Protein AF-A0A925SMD9-F1 (afdb_monomer_lite)

Radius of gyration: 15.48 Å; chains: 1; bounding box: 30×28×47 Å

Sequence (131 aa):
VATLAALRAAGWTPIILSGGFRNAIRPLADHLGIARVEAVDLYFDAAGDYAGFDETYPTTRSGGKPEVIRTLKAELKPARVVMVGDGVSDLETQPEVDLFIGFGRYVAREKVKAGATRFVSSLDAIPALLA

Secondary structure (DSSP, 8-state):
-HHHHHHHHTT---EEEEEEEHHHHHHHHHHHT--EEEEEPEEE-TTS-EEEE-TTSGGGSTTHHHHHHHHHHHHH--S--EEEESSHHHHTTGGGSSEEEEE-SS---HHHHHH-SEEES-GGGHHHHH-

Structure (mmCIF, N/CA/C/O backbone):
data_AF-A0A925SMD9-F1
#
_entry.id   AF-A0A925SMD9-F1
#
loop_
_atom_site.group_PDB
_atom_site.id
_atom_site.type_symbol
_atom_site.label_atom_id
_atom_site.label_alt_id
_atom_site.label_comp_id
_atom_site.label_asym_id
_atom_site.label_entity_id
_atom_site.label_seq_id
_atom_site.pdbx_PDB_ins_code
_atom_site.Cartn_x
_atom_site.Cartn_y
_atom_site.Cartn_z
_atom_site.occupancy
_atom_site.B_iso_or_equiv
_atom_site.auth_seq_id
_atom_site.auth_comp_id
_atom_site.auth_asym_id
_atom_site.auth_atom_id
_atom_site.pdbx_PDB_model_num
ATOM 1 N N . VAL A 1 1 ? -7.569 -16.554 0.804 1.00 86.00 1 VAL A N 1
ATOM 2 C CA . VAL A 1 1 ? -6.895 -16.613 2.131 1.00 86.00 1 VAL A CA 1
ATOM 3 C C . VAL A 1 1 ? -7.894 -16.241 3.220 1.00 86.00 1 VAL A C 1
ATOM 5 O O . VAL A 1 1 ? -8.664 -15.314 2.991 1.00 86.00 1 VAL A O 1
ATOM 8 N N . ALA A 1 2 ? -7.897 -16.943 4.362 1.00 93.69 2 ALA A N 1
ATOM 9 C CA . ALA A 1 2 ? -8.902 -16.792 5.427 1.00 93.69 2 ALA A CA 1
ATOM 10 C C . ALA A 1 2 ? -9.042 -15.347 5.937 1.00 93.69 2 ALA A C 1
ATOM 12 O O . ALA A 1 2 ? -10.149 -14.822 5.980 1.00 93.69 2 ALA A O 1
ATOM 13 N N . THR A 1 3 ? -7.923 -14.666 6.200 1.00 96.19 3 THR A N 1
ATOM 14 C CA . THR A 1 3 ? -7.920 -13.263 6.645 1.00 96.19 3 THR A CA 1
ATOM 15 C C . THR A 1 3 ? -8.615 -12.324 5.658 1.00 96.19 3 THR A C 1
ATOM 17 O O . THR A 1 3 ? -9.471 -11.543 6.056 1.00 96.19 3 THR A O 1
ATOM 20 N N . LEU A 1 4 ? -8.330 -12.430 4.356 1.00 97.38 4 LEU A N 1
ATOM 21 C CA . LEU A 1 4 ? -9.010 -11.607 3.346 1.00 97.38 4 LEU A CA 1
ATOM 22 C C . LEU A 1 4 ? -10.506 -11.928 3.246 1.00 97.38 4 LEU A C 1
ATOM 24 O O . LEU A 1 4 ? -11.302 -11.021 3.025 1.00 97.38 4 LEU A O 1
ATOM 28 N N . ALA A 1 5 ? -10.892 -13.196 3.413 1.00 96.69 5 ALA A N 1
ATOM 29 C CA . ALA A 1 5 ? -12.298 -13.587 3.424 1.00 96.69 5 ALA A CA 1
ATOM 30 C C . ALA A 1 5 ? -13.038 -12.977 4.626 1.00 96.69 5 ALA A C 1
ATOM 32 O O . ALA A 1 5 ? -14.103 -12.394 4.443 1.00 96.69 5 ALA A O 1
ATOM 33 N N . ALA A 1 6 ? -12.442 -13.032 5.822 1.00 97.06 6 ALA A N 1
ATOM 34 C CA . ALA A 1 6 ? -12.996 -12.419 7.029 1.00 97.06 6 ALA A CA 1
ATOM 35 C C . ALA A 1 6 ? -13.132 -10.894 6.890 1.00 97.06 6 ALA A C 1
ATOM 37 O O . ALA A 1 6 ? -14.183 -10.338 7.194 1.00 97.06 6 ALA A O 1
ATOM 38 N N . LEU A 1 7 ? -12.101 -10.222 6.365 1.00 97.44 7 LEU A N 1
ATOM 39 C CA . LEU A 1 7 ? -12.131 -8.776 6.134 1.00 97.44 7 LEU A CA 1
ATOM 40 C C . LEU A 1 7 ? -13.232 -8.378 5.142 1.00 97.44 7 LEU A C 1
ATOM 42 O O . LEU A 1 7 ? -13.996 -7.458 5.419 1.00 97.44 7 LEU A O 1
ATOM 46 N N . ARG A 1 8 ? -13.376 -9.104 4.027 1.00 97.50 8 ARG A N 1
ATOM 47 C CA . ARG A 1 8 ? -14.459 -8.858 3.059 1.00 97.50 8 ARG A CA 1
ATOM 48 C C . ARG A 1 8 ? -15.840 -9.093 3.661 1.00 97.50 8 ARG A C 1
ATOM 50 O O . ARG A 1 8 ? -16.733 -8.286 3.437 1.00 97.50 8 ARG A O 1
ATOM 57 N N . ALA A 1 9 ? -16.014 -10.165 4.437 1.00 97.38 9 ALA A N 1
ATOM 58 C CA . ALA A 1 9 ? -17.275 -10.450 5.124 1.00 97.38 9 ALA A CA 1
ATOM 59 C C . ALA A 1 9 ? -17.652 -9.345 6.128 1.00 97.38 9 ALA A C 1
ATOM 61 O O . ALA A 1 9 ? -18.830 -9.064 6.315 1.00 97.38 9 ALA A O 1
ATOM 62 N N . ALA A 1 10 ? -16.653 -8.683 6.718 1.00 97.06 10 ALA A N 1
ATOM 63 C CA . ALA A 1 10 ? -16.823 -7.516 7.580 1.00 97.06 10 ALA A CA 1
ATOM 64 C C . ALA A 1 10 ? -16.944 -6.178 6.814 1.00 97.06 10 ALA A C 1
ATOM 66 O O . ALA A 1 10 ? -16.956 -5.120 7.437 1.00 97.06 10 ALA A O 1
ATOM 67 N N . GLY A 1 11 ? -17.033 -6.198 5.478 1.00 97.25 11 GLY A N 1
ATOM 68 C CA . GLY A 1 11 ? -17.251 -5.007 4.650 1.00 97.25 11 GLY A CA 1
ATOM 69 C C . GLY A 1 11 ? -15.989 -4.230 4.268 1.00 97.25 11 GLY A C 1
ATOM 70 O O . GLY A 1 11 ? -16.094 -3.144 3.701 1.00 97.25 11 GLY A O 1
ATOM 71 N N . TRP A 1 12 ? -14.794 -4.759 4.541 1.00 97.88 12 TRP A N 1
ATOM 72 C CA . TRP A 1 12 ? -13.546 -4.122 4.122 1.00 97.88 12 TRP A CA 1
ATOM 73 C C . TRP A 1 12 ? -13.253 -4.368 2.641 1.00 97.88 12 TRP A C 1
ATOM 75 O O . TRP A 1 12 ? -13.413 -5.482 2.136 1.00 97.88 12 TRP A O 1
ATOM 85 N N . THR A 1 13 ? -12.710 -3.346 1.978 1.00 97.88 13 THR A N 1
ATOM 86 C CA . THR A 1 13 ? -12.218 -3.412 0.594 1.00 97.88 13 THR A CA 1
ATOM 87 C C . THR A 1 13 ? -10.690 -3.498 0.591 1.00 97.88 13 THR A C 1
ATOM 89 O O . THR A 1 13 ? -10.031 -2.491 0.850 1.00 97.88 13 THR A O 1
ATOM 92 N N . PRO A 1 14 ? -10.084 -4.668 0.306 1.00 97.94 14 PRO A N 1
ATOM 93 C CA . PRO A 1 14 ? -8.631 -4.786 0.239 1.00 97.94 14 PRO A CA 1
ATOM 94 C C . PRO A 1 14 ? -8.070 -4.081 -1.000 1.00 97.94 14 PRO A C 1
ATOM 96 O O . PRO A 1 14 ? -8.594 -4.253 -2.102 1.00 97.94 14 PRO A O 1
ATOM 99 N N . ILE A 1 15 ? -6.971 -3.351 -0.822 1.00 98.69 15 ILE A N 1
ATOM 100 C CA . ILE A 1 15 ? -6.213 -2.675 -1.883 1.00 98.69 15 ILE A CA 1
ATOM 101 C C . ILE A 1 15 ? -4.731 -2.986 -1.661 1.00 98.69 15 ILE A C 1
ATOM 103 O O . ILE A 1 15 ? -4.268 -2.983 -0.521 1.00 98.69 15 ILE A O 1
ATOM 107 N N . ILE A 1 16 ? -3.984 -3.261 -2.732 1.00 98.75 16 ILE A N 1
ATOM 108 C CA . ILE A 1 16 ? -2.517 -3.320 -2.660 1.00 98.75 16 ILE A CA 1
ATOM 109 C C . ILE A 1 16 ? -1.966 -1.952 -3.037 1.00 98.75 16 ILE A C 1
ATOM 111 O O . ILE A 1 16 ? -2.258 -1.470 -4.123 1.00 98.75 16 ILE A O 1
ATOM 115 N N . LEU A 1 17 ? -1.139 -1.366 -2.175 1.00 98.69 17 LEU A N 1
ATOM 116 C CA . LEU A 1 17 ? -0.397 -0.135 -2.439 1.00 98.69 17 LEU A CA 1
ATOM 117 C C . LEU A 1 17 ? 1.103 -0.423 -2.336 1.00 98.69 17 LEU A C 1
ATOM 119 O O . LEU A 1 17 ? 1.592 -0.810 -1.274 1.00 98.69 17 LEU A O 1
ATOM 123 N N . SER A 1 18 ? 1.847 -0.249 -3.425 1.00 98.25 18 SER A N 1
ATOM 124 C CA . SER A 1 18 ? 3.244 -0.674 -3.517 1.00 98.25 18 SER A CA 1
ATOM 125 C C . SER A 1 18 ? 4.098 0.304 -4.315 1.00 98.25 18 SER A C 1
ATOM 127 O O . SER A 1 18 ? 3.644 0.871 -5.296 1.00 98.25 18 SER A O 1
ATOM 129 N N . GLY A 1 19 ? 5.365 0.452 -3.919 1.00 97.06 19 GLY A N 1
ATOM 130 C CA . GLY A 1 19 ? 6.396 1.068 -4.767 1.00 97.06 19 GLY A CA 1
ATOM 131 C C . GLY A 1 19 ? 7.003 0.095 -5.784 1.00 97.06 19 GLY A C 1
ATOM 132 O O . GLY A 1 19 ? 7.847 0.492 -6.575 1.00 97.06 19 GLY A O 1
ATOM 133 N N . GLY A 1 20 ? 6.609 -1.182 -5.741 1.00 96.94 20 GLY A N 1
ATOM 134 C CA . GLY A 1 20 ? 6.993 -2.179 -6.733 1.00 96.94 20 GLY A CA 1
ATOM 135 C C . GLY A 1 20 ? 6.163 -2.085 -8.011 1.00 96.94 20 GLY A C 1
ATOM 136 O O . GLY A 1 20 ? 5.310 -1.209 -8.165 1.00 96.94 20 GLY A O 1
ATOM 137 N N . PHE A 1 21 ? 6.394 -3.036 -8.914 1.00 98.06 21 PHE A N 1
ATOM 138 C CA . PHE A 1 21 ? 5.807 -3.004 -10.247 1.00 98.06 21 PHE A CA 1
ATOM 139 C C . PHE A 1 21 ? 4.467 -3.732 -10.330 1.00 98.06 21 PHE A C 1
ATOM 141 O O . PHE A 1 21 ? 4.355 -4.902 -9.947 1.00 98.06 21 PHE A O 1
ATOM 148 N N . ARG A 1 22 ? 3.457 -3.063 -10.892 1.00 98.00 22 ARG A N 1
ATOM 149 C CA . ARG A 1 22 ? 2.102 -3.593 -11.079 1.00 98.00 22 ARG A CA 1
ATOM 150 C C . ARG A 1 22 ? 2.122 -4.928 -11.810 1.00 98.00 22 ARG A C 1
ATOM 152 O O . ARG A 1 22 ? 1.462 -5.861 -11.364 1.00 98.00 22 ARG A O 1
ATOM 159 N N . ASN A 1 23 ? 2.917 -5.040 -12.872 1.00 96.88 23 ASN A N 1
ATOM 160 C CA . ASN A 1 23 ? 3.026 -6.235 -13.710 1.00 96.88 23 ASN A CA 1
ATOM 161 C C . ASN A 1 23 ? 3.432 -7.474 -12.889 1.00 96.88 23 ASN A C 1
ATOM 163 O O . ASN A 1 23 ? 2.883 -8.552 -13.092 1.00 96.88 23 ASN A O 1
ATOM 167 N N . ALA A 1 24 ? 4.340 -7.311 -11.919 1.00 97.38 24 ALA A N 1
ATOM 168 C CA . ALA A 1 24 ? 4.792 -8.396 -11.044 1.00 97.38 24 ALA A CA 1
ATOM 169 C C . ALA A 1 24 ? 3.794 -8.708 -9.915 1.00 97.38 24 ALA A C 1
ATOM 171 O O . ALA A 1 24 ? 3.681 -9.847 -9.468 1.00 97.38 24 ALA A O 1
ATOM 172 N N . ILE A 1 25 ? 3.060 -7.698 -9.446 1.00 98.50 25 ILE A N 1
ATOM 173 C CA . ILE A 1 25 ? 2.083 -7.831 -8.355 1.00 98.50 25 ILE A CA 1
ATOM 174 C C . ILE A 1 25 ? 0.769 -8.442 -8.855 1.00 98.50 25 ILE A C 1
ATOM 176 O O . ILE A 1 25 ? 0.092 -9.150 -8.105 1.00 98.50 25 ILE A O 1
ATOM 180 N N . ARG A 1 26 ? 0.400 -8.179 -10.114 1.00 98.19 26 ARG A N 1
ATOM 181 C CA . ARG A 1 26 ? -0.907 -8.522 -10.685 1.00 98.19 26 ARG A CA 1
ATOM 182 C C . ARG A 1 26 ? -1.277 -10.005 -10.526 1.00 98.19 26 ARG A C 1
ATOM 184 O O . ARG A 1 26 ? -2.362 -10.242 -9.997 1.00 98.19 26 ARG A O 1
ATOM 191 N N . PRO A 1 27 ? -0.404 -10.992 -10.827 1.00 98.44 27 PRO A N 1
ATOM 192 C CA . PRO A 1 27 ? -0.750 -12.406 -10.657 1.00 98.44 27 PRO A CA 1
ATOM 193 C C . PRO A 1 27 ? -1.080 -12.784 -9.206 1.00 98.44 27 PRO A C 1
ATOM 195 O O . PRO A 1 27 ? -2.019 -13.538 -8.950 1.00 98.44 27 PRO A O 1
ATOM 198 N N . LEU A 1 28 ? -0.342 -12.230 -8.236 1.00 98.00 28 LEU A N 1
ATOM 199 C CA . LEU A 1 28 ? -0.621 -12.446 -6.814 1.00 98.00 28 LEU A CA 1
ATOM 200 C C . LEU A 1 28 ? -1.959 -11.816 -6.425 1.00 98.00 28 LEU A C 1
ATOM 202 O O . LEU A 1 28 ? -2.766 -12.433 -5.734 1.00 98.00 28 LEU A O 1
ATOM 206 N N . ALA A 1 29 ? -2.194 -10.584 -6.859 1.00 98.44 29 ALA A N 1
ATOM 207 C CA . ALA A 1 29 ? -3.421 -9.871 -6.563 1.00 98.44 29 ALA A CA 1
ATOM 208 C C . ALA A 1 29 ? -4.649 -10.608 -7.132 1.00 98.44 29 ALA A C 1
ATOM 210 O O . ALA A 1 29 ? -5.657 -10.722 -6.437 1.00 98.44 29 ALA A O 1
ATOM 211 N N . ASP A 1 30 ? -4.536 -11.200 -8.323 1.00 98.19 30 ASP A N 1
ATOM 212 C CA . ASP A 1 30 ? -5.593 -12.006 -8.946 1.00 98.19 30 ASP A CA 1
ATOM 213 C C . ASP A 1 30 ? -5.840 -13.303 -8.173 1.00 98.19 30 ASP A C 1
ATOM 215 O O . ASP A 1 30 ? -6.982 -13.612 -7.833 1.00 98.19 30 ASP A O 1
ATOM 219 N N . HIS A 1 31 ? -4.773 -14.006 -7.779 1.00 97.94 31 HIS A N 1
ATOM 220 C CA . HIS A 1 31 ? -4.869 -15.184 -6.913 1.00 97.94 31 HIS A CA 1
ATOM 221 C C . HIS A 1 31 ? -5.555 -14.875 -5.568 1.00 97.94 31 HIS A C 1
ATOM 223 O O . HIS A 1 31 ? -6.306 -15.688 -5.028 1.00 97.94 31 HIS A O 1
ATOM 229 N N . LEU A 1 32 ? -5.322 -13.680 -5.020 1.00 97.69 32 LEU A N 1
ATOM 230 C CA . LEU A 1 32 ? -5.950 -13.210 -3.785 1.00 97.69 32 LEU A CA 1
ATOM 231 C C . LEU A 1 32 ? -7.351 -12.607 -4.008 1.00 97.69 32 LEU A C 1
ATOM 233 O O . LEU A 1 32 ? -8.056 -12.330 -3.032 1.00 97.69 32 LEU A O 1
ATOM 237 N N . GLY A 1 33 ? -7.777 -12.393 -5.255 1.00 97.44 33 GLY A N 1
ATOM 238 C CA . GLY A 1 33 ? -9.024 -11.715 -5.619 1.00 97.44 33 GLY A CA 1
ATOM 239 C C . GLY A 1 33 ? -9.054 -10.226 -5.251 1.00 97.44 33 GLY A C 1
ATOM 240 O O . GLY A 1 33 ? -10.108 -9.702 -4.899 1.00 97.44 33 GLY A O 1
ATOM 241 N N . ILE A 1 34 ? -7.900 -9.557 -5.221 1.00 98.44 34 ILE A N 1
ATOM 242 C CA . ILE A 1 34 ? -7.768 -8.130 -4.911 1.00 98.44 34 ILE A CA 1
ATOM 243 C C . ILE A 1 34 ? -7.798 -7.341 -6.220 1.00 98.44 34 ILE A C 1
ATOM 245 O O . ILE A 1 34 ? -6.832 -7.342 -6.979 1.00 98.44 34 ILE A O 1
ATOM 249 N N . ALA A 1 35 ? -8.907 -6.655 -6.490 1.00 97.06 35 ALA A N 1
ATOM 250 C CA . ALA A 1 35 ? -9.091 -5.944 -7.753 1.00 97.06 35 ALA A CA 1
ATOM 251 C C . ALA A 1 35 ? -8.144 -4.740 -7.886 1.00 97.06 35 ALA A C 1
ATOM 253 O O . ALA A 1 35 ? -7.432 -4.611 -8.887 1.00 97.06 35 ALA A O 1
ATOM 254 N N . ARG A 1 36 ? -8.096 -3.879 -6.861 1.00 98.19 36 ARG A N 1
ATOM 255 C CA . ARG A 1 36 ? -7.346 -2.623 -6.916 1.00 98.19 36 ARG A CA 1
ATOM 256 C C . ARG A 1 36 ? -5.895 -2.819 -6.482 1.00 98.19 36 ARG A C 1
ATOM 258 O O . ARG A 1 36 ? -5.609 -3.249 -5.364 1.00 98.19 36 ARG A O 1
ATOM 265 N N . VAL A 1 37 ? -4.994 -2.466 -7.388 1.00 98.62 37 VAL A N 1
ATOM 266 C CA . VAL A 1 37 ? -3.552 -2.392 -7.164 1.00 98.62 37 VAL A CA 1
ATOM 267 C C . VAL A 1 37 ? -3.138 -0.963 -7.490 1.00 98.62 37 VAL A C 1
ATOM 269 O O . VAL A 1 37 ? -3.531 -0.441 -8.525 1.00 98.62 37 VAL A O 1
ATOM 272 N N . GLU A 1 38 ? -2.369 -0.338 -6.619 1.00 98.56 38 GLU A N 1
ATOM 273 C CA . GLU A 1 38 ? -1.722 0.951 -6.821 1.00 98.56 38 GLU A CA 1
ATOM 274 C C . GLU A 1 38 ? -0.218 0.701 -6.782 1.00 98.56 38 GLU A C 1
ATOM 276 O O . GLU A 1 38 ? 0.342 0.359 -5.738 1.00 98.56 38 GLU A O 1
ATOM 281 N N . ALA A 1 39 ? 0.403 0.736 -7.953 1.00 98.44 39 ALA A N 1
ATOM 282 C CA . ALA A 1 39 ? 1.782 0.333 -8.166 1.00 98.44 39 ALA A CA 1
ATOM 283 C C . ALA A 1 39 ? 2.309 0.940 -9.469 1.00 98.44 39 ALA A C 1
ATOM 285 O O . ALA A 1 39 ? 1.532 1.391 -10.313 1.00 98.44 39 ALA A O 1
ATOM 286 N N . VAL A 1 40 ? 3.627 0.902 -9.628 1.00 98.38 40 VAL A N 1
ATOM 287 C CA . VAL A 1 40 ? 4.338 1.480 -10.770 1.00 98.38 40 VAL A CA 1
ATOM 288 C C . VAL A 1 40 ? 4.181 0.576 -11.994 1.00 98.38 40 VAL A C 1
ATOM 290 O O . VAL A 1 40 ? 4.394 -0.633 -11.888 1.00 98.38 40 VAL A O 1
ATOM 293 N N . ASP A 1 41 ? 3.832 1.125 -13.153 1.00 98.06 41 ASP A N 1
ATOM 294 C CA . ASP A 1 41 ? 3.777 0.340 -14.390 1.00 98.06 41 ASP A CA 1
ATOM 295 C C . ASP A 1 41 ? 5.174 0.141 -14.982 1.00 98.06 41 ASP A C 1
ATOM 297 O O . ASP A 1 41 ? 5.978 1.071 -15.009 1.00 98.06 41 ASP A O 1
ATOM 301 N N . LEU A 1 42 ? 5.458 -1.079 -15.451 1.00 97.75 42 LEU A N 1
ATOM 302 C CA . LEU A 1 42 ? 6.615 -1.372 -16.297 1.00 97.75 42 LEU A CA 1
ATOM 303 C C . LEU A 1 42 ? 6.207 -1.311 -17.762 1.00 97.75 42 LEU A C 1
ATOM 305 O O . LEU A 1 42 ? 5.188 -1.888 -18.156 1.00 97.75 42 LEU A O 1
ATOM 309 N N . TYR A 1 43 ? 7.054 -0.679 -18.564 1.00 97.50 43 TYR A N 1
ATOM 310 C CA . TYR A 1 43 ? 6.889 -0.584 -20.002 1.00 97.50 43 TYR A CA 1
ATOM 311 C C . TYR A 1 43 ? 7.838 -1.544 -20.705 1.00 97.50 43 TYR A C 1
ATOM 313 O O . TYR A 1 43 ? 9.001 -1.697 -20.327 1.00 97.50 43 TYR A O 1
ATOM 321 N N . PHE A 1 44 ? 7.314 -2.179 -21.746 1.00 97.50 44 PHE A N 1
ATOM 322 C CA . PHE A 1 44 ? 8.047 -3.092 -22.605 1.00 97.50 44 PHE A CA 1
ATOM 323 C C . PHE A 1 44 ? 7.834 -2.668 -24.050 1.00 97.50 44 PHE A C 1
ATOM 325 O O . PHE A 1 44 ? 6.750 -2.191 -24.402 1.00 97.50 44 PHE A O 1
ATOM 332 N N . ASP A 1 45 ? 8.864 -2.809 -24.872 1.00 97.81 45 ASP A N 1
ATOM 333 C CA . ASP A 1 45 ? 8.746 -2.549 -26.299 1.00 97.81 45 ASP A CA 1
ATOM 334 C C . ASP A 1 45 ? 8.058 -3.716 -27.035 1.00 97.81 45 ASP A C 1
ATOM 336 O O . ASP A 1 45 ? 7.589 -4.688 -26.437 1.00 97.81 45 ASP A O 1
ATOM 340 N N . ALA A 1 46 ? 7.978 -3.624 -28.364 1.00 97.38 46 ALA A N 1
ATOM 341 C CA . ALA A 1 46 ? 7.342 -4.651 -29.185 1.00 97.38 46 ALA A CA 1
ATOM 342 C C . ALA A 1 46 ? 8.082 -6.005 -29.177 1.00 97.38 46 ALA A C 1
ATOM 344 O O . ALA A 1 46 ? 7.468 -7.020 -29.507 1.00 97.38 46 ALA A O 1
ATOM 345 N N . ALA A 1 47 ? 9.371 -6.033 -28.822 1.00 97.12 47 ALA A N 1
ATOM 346 C CA . ALA A 1 47 ? 10.152 -7.259 -28.672 1.00 97.12 47 ALA A CA 1
ATOM 347 C C . ALA A 1 47 ? 9.986 -7.889 -27.276 1.00 97.12 47 ALA A C 1
ATOM 349 O O . ALA A 1 47 ? 10.376 -9.038 -27.069 1.00 97.12 47 ALA A O 1
ATOM 350 N N . GLY A 1 48 ? 9.355 -7.170 -26.341 1.00 96.25 48 GLY A N 1
ATOM 351 C CA . GLY A 1 48 ? 9.219 -7.572 -24.945 1.00 96.25 48 GLY A CA 1
ATOM 352 C C . GLY A 1 48 ? 10.413 -7.161 -24.083 1.00 96.25 48 GLY A C 1
ATOM 353 O O . GLY A 1 48 ? 10.485 -7.579 -22.925 1.00 96.25 48 GLY A O 1
ATOM 354 N N . ASP A 1 49 ? 11.324 -6.342 -24.613 1.00 97.81 49 ASP A N 1
ATOM 355 C CA . ASP A 1 49 ? 12.465 -5.824 -23.870 1.00 97.81 49 ASP A CA 1
ATOM 356 C C . ASP A 1 49 ? 12.040 -4.659 -22.968 1.00 97.81 49 ASP A C 1
ATOM 358 O O . ASP A 1 49 ? 11.070 -3.943 -23.233 1.00 97.81 49 ASP A O 1
ATOM 362 N N . TYR A 1 50 ? 12.761 -4.477 -21.859 1.00 97.56 50 TYR A N 1
ATOM 363 C CA . TYR A 1 50 ? 12.490 -3.402 -20.904 1.00 97.56 50 TYR A CA 1
ATOM 364 C C . TYR A 1 50 ? 12.641 -2.026 -21.566 1.00 97.56 50 TYR A C 1
ATOM 366 O O . TYR A 1 50 ? 13.716 -1.678 -22.053 1.00 97.56 50 TYR A O 1
ATOM 374 N N . ALA A 1 51 ? 11.579 -1.222 -21.502 1.00 97.88 51 ALA A N 1
ATOM 375 C CA . ALA A 1 51 ? 11.505 0.105 -22.111 1.00 97.88 51 ALA A CA 1
ATOM 376 C C . ALA A 1 51 ? 11.310 1.240 -21.087 1.00 97.88 51 ALA A C 1
ATOM 378 O O . ALA A 1 51 ? 11.081 2.384 -21.474 1.00 97.88 51 ALA A O 1
ATOM 379 N N . GLY A 1 52 ? 11.388 0.945 -19.786 1.00 98.00 52 GLY A N 1
ATOM 380 C CA . GLY A 1 52 ? 11.207 1.929 -18.719 1.00 98.00 52 GLY A CA 1
ATOM 381 C C . GLY A 1 52 ? 10.095 1.570 -17.738 1.00 98.00 52 GLY A C 1
ATOM 382 O O . GLY A 1 52 ? 9.567 0.456 -17.721 1.00 98.00 52 GLY A O 1
ATOM 383 N N . PHE A 1 53 ? 9.733 2.541 -16.911 1.00 98.06 53 PHE A N 1
ATOM 384 C CA . PHE A 1 53 ? 8.603 2.467 -15.993 1.00 98.06 53 PHE A CA 1
ATOM 385 C C . PHE A 1 53 ? 7.909 3.826 -15.907 1.00 98.06 53 PHE A C 1
ATOM 387 O O . PHE A 1 53 ? 8.443 4.829 -16.382 1.00 98.06 53 PHE A O 1
ATOM 394 N N . ASP A 1 54 ? 6.726 3.878 -15.300 1.00 97.88 54 ASP A N 1
ATOM 395 C CA . ASP A 1 54 ? 6.066 5.151 -15.015 1.00 97.88 54 ASP A CA 1
ATOM 396 C C . ASP A 1 54 ? 6.817 5.927 -13.923 1.00 97.88 54 ASP A C 1
ATOM 398 O O . ASP A 1 54 ? 6.531 5.803 -12.731 1.00 97.88 54 ASP A O 1
ATOM 402 N N . GLU A 1 55 ? 7.787 6.743 -14.329 1.00 97.00 55 GLU A N 1
ATOM 403 C CA . GLU A 1 55 ? 8.573 7.587 -13.426 1.00 97.00 55 GLU A CA 1
ATOM 404 C C . GLU A 1 55 ? 7.718 8.619 -12.676 1.00 97.00 55 GLU A C 1
ATOM 406 O O . GLU A 1 55 ? 8.089 9.066 -11.587 1.00 97.00 55 GLU A O 1
ATOM 411 N N . THR A 1 56 ? 6.555 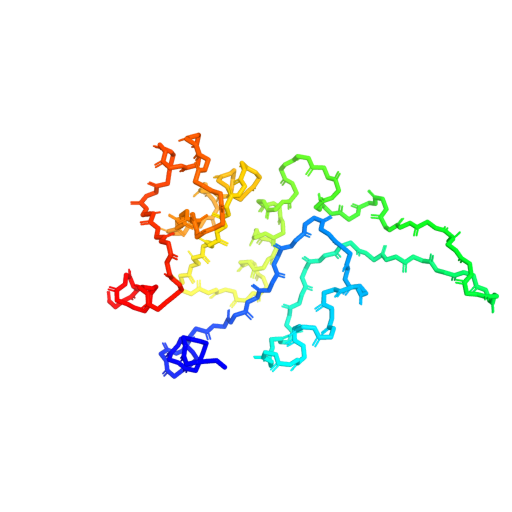8.976 -13.228 1.00 97.19 56 THR A N 1
ATOM 412 C CA . THR A 1 56 ? 5.676 10.007 -12.667 1.00 97.19 56 THR A CA 1
ATOM 413 C C . THR A 1 56 ? 4.763 9.475 -11.568 1.00 97.19 56 THR A C 1
ATOM 415 O O . THR A 1 56 ? 4.270 10.255 -10.740 1.00 97.19 56 THR A O 1
ATOM 418 N N . TYR A 1 57 ? 4.572 8.153 -11.520 1.00 97.94 57 TYR A N 1
ATOM 419 C CA . TYR A 1 57 ? 3.652 7.522 -10.590 1.00 97.94 57 TYR A CA 1
ATOM 420 C C . TYR A 1 57 ? 4.047 7.813 -9.132 1.00 97.94 57 TYR A C 1
ATOM 422 O O . TYR A 1 57 ? 5.218 7.676 -8.781 1.00 97.94 57 TYR A O 1
ATOM 430 N N . PRO A 1 58 ? 3.116 8.183 -8.228 1.00 97.81 58 PRO A N 1
ATOM 431 C CA . PRO A 1 58 ? 3.485 8.734 -6.923 1.00 97.81 58 PRO A CA 1
ATOM 432 C C . PRO A 1 58 ? 4.434 7.858 -6.104 1.00 97.81 58 PRO A C 1
ATOM 434 O O . PRO A 1 58 ? 5.353 8.368 -5.467 1.00 97.81 58 PRO A O 1
ATOM 437 N N . THR A 1 59 ? 4.256 6.536 -6.134 1.00 97.00 59 THR A N 1
ATOM 438 C CA . THR A 1 59 ? 5.042 5.600 -5.318 1.00 97.00 59 THR A CA 1
ATOM 439 C C . THR A 1 59 ? 6.496 5.423 -5.771 1.00 97.00 59 THR A C 1
ATOM 441 O O . THR A 1 59 ? 7.213 4.654 -5.133 1.00 97.00 59 THR A O 1
ATOM 444 N N . THR A 1 60 ?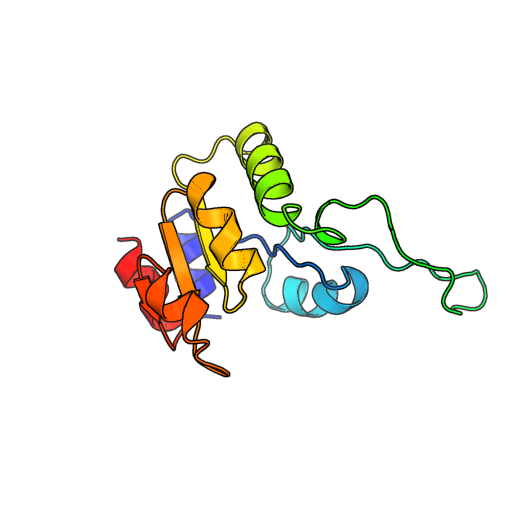 6.951 6.125 -6.818 1.00 96.44 60 THR A N 1
ATOM 445 C CA . THR A 1 60 ? 8.371 6.204 -7.215 1.00 96.44 60 THR A CA 1
ATOM 446 C C . THR A 1 60 ? 9.191 7.156 -6.337 1.00 96.44 60 THR A C 1
ATOM 448 O O . THR A 1 60 ? 10.420 7.107 -6.363 1.00 96.44 60 THR A O 1
ATOM 451 N N . ARG A 1 61 ? 8.540 8.000 -5.519 1.00 95.25 61 ARG A N 1
ATOM 452 C CA . ARG A 1 61 ? 9.183 8.973 -4.616 1.00 95.25 61 ARG A CA 1
ATOM 453 C C . ARG A 1 61 ? 8.721 8.832 -3.164 1.00 95.25 61 ARG A C 1
ATOM 455 O O . ARG A 1 61 ? 7.647 8.300 -2.870 1.00 95.25 61 ARG A O 1
ATOM 462 N N . SER A 1 62 ? 9.517 9.374 -2.241 1.00 93.88 62 SER A N 1
ATOM 463 C CA . SER A 1 62 ? 9.121 9.538 -0.836 1.00 93.88 62 SER A CA 1
ATOM 464 C C . SER A 1 62 ? 7.827 10.349 -0.729 1.00 93.88 62 SER A C 1
ATOM 466 O O . SER A 1 62 ? 7.634 11.317 -1.464 1.00 93.88 62 SER A O 1
ATOM 468 N N . GLY A 1 63 ? 6.926 9.955 0.173 1.00 96.12 63 GLY A N 1
ATOM 469 C CA . GLY A 1 63 ? 5.602 10.579 0.292 1.00 96.12 63 GLY A CA 1
ATOM 470 C C . GLY A 1 63 ? 4.569 10.145 -0.761 1.00 96.12 63 GLY A C 1
ATOM 471 O O . GLY A 1 63 ? 3.409 10.544 -0.666 1.00 96.12 63 GLY A O 1
ATOM 472 N N . GLY A 1 64 ? 4.932 9.269 -1.703 1.00 97.94 64 GLY A N 1
ATOM 473 C CA . GLY A 1 64 ? 4.021 8.757 -2.728 1.00 97.94 64 GLY A CA 1
ATOM 474 C C . GLY A 1 64 ? 2.838 7.946 -2.204 1.00 97.94 64 GLY A C 1
ATOM 475 O O . GLY A 1 64 ? 1.709 8.120 -2.653 1.00 97.94 64 GLY A O 1
ATOM 476 N N . LYS A 1 65 ? 3.068 7.066 -1.220 1.00 98.56 65 LYS A N 1
ATOM 477 C CA . LYS A 1 65 ? 1.993 6.269 -0.602 1.00 98.56 65 LYS A CA 1
ATOM 478 C C . LYS A 1 65 ? 0.944 7.146 0.106 1.00 98.56 65 LYS A C 1
ATOM 480 O O . LYS A 1 65 ? -0.240 6.946 -0.166 1.00 98.56 65 LYS A O 1
ATOM 485 N N . PRO A 1 66 ? 1.327 8.133 0.947 1.00 98.56 66 PRO A N 1
ATOM 486 C CA . PRO A 1 66 ? 0.393 9.133 1.470 1.00 98.56 66 PRO A CA 1
ATOM 487 C C . PRO A 1 66 ? -0.455 9.812 0.386 1.00 98.56 66 PRO A C 1
ATOM 489 O O . PRO A 1 66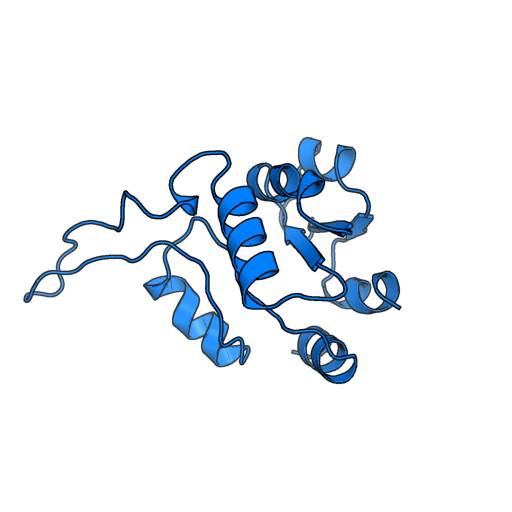 ? -1.669 9.928 0.537 1.00 98.56 66 PRO A O 1
ATOM 492 N N . GLU A 1 67 ? 0.160 10.222 -0.725 1.00 98.44 67 GLU A N 1
ATOM 493 C CA . GLU A 1 67 ? -0.545 10.865 -1.839 1.00 98.44 67 GLU A CA 1
ATOM 494 C C . GLU A 1 67 ? -1.608 9.951 -2.461 1.00 98.44 67 GLU A C 1
ATOM 496 O O . GLU A 1 67 ? -2.761 10.359 -2.600 1.00 98.44 67 GLU A O 1
ATOM 501 N N . VAL A 1 68 ? -1.265 8.693 -2.750 1.00 98.56 68 VAL A N 1
ATOM 502 C CA . VAL A 1 68 ? -2.229 7.718 -3.284 1.00 98.56 68 VAL A CA 1
ATOM 503 C C . VAL A 1 68 ? -3.374 7.462 -2.303 1.00 98.56 68 VAL A C 1
ATOM 505 O O . VAL A 1 68 ? -4.529 7.383 -2.716 1.00 98.56 68 VAL A O 1
ATOM 508 N N . ILE A 1 69 ? -3.094 7.386 -0.999 1.00 98.62 69 ILE A N 1
ATOM 509 C CA . ILE A 1 69 ? -4.136 7.204 0.022 1.00 98.62 69 ILE A CA 1
ATOM 510 C C . ILE A 1 69 ? -5.120 8.379 0.026 1.00 98.62 69 ILE A C 1
ATOM 512 O O . ILE A 1 69 ? -6.326 8.147 0.111 1.00 98.62 69 ILE A O 1
ATOM 516 N N . ARG A 1 70 ? -4.652 9.627 -0.119 1.00 98.56 70 ARG A N 1
ATOM 517 C CA . ARG A 1 70 ? -5.546 10.796 -0.237 1.00 98.56 70 ARG A CA 1
ATOM 518 C C . ARG A 1 70 ? -6.456 10.686 -1.458 1.00 98.56 70 ARG A C 1
ATOM 520 O O . ARG A 1 70 ? -7.659 10.915 -1.333 1.00 98.56 70 ARG A O 1
ATOM 527 N N . THR A 1 71 ? -5.905 10.284 -2.602 1.00 98.38 71 THR A N 1
ATOM 528 C CA . THR A 1 71 ? -6.675 10.054 -3.835 1.00 98.38 71 THR A CA 1
ATOM 529 C C . THR A 1 71 ? -7.739 8.976 -3.632 1.00 98.38 71 THR A C 1
ATOM 531 O O . THR A 1 71 ? -8.912 9.209 -3.918 1.00 98.38 71 THR A O 1
ATOM 534 N N . LEU A 1 72 ? -7.373 7.836 -3.036 1.00 98.31 72 LEU A N 1
ATOM 535 C CA . LEU A 1 72 ? -8.308 6.748 -2.732 1.00 98.31 72 LEU A CA 1
ATOM 536 C C . LEU A 1 72 ? -9.396 7.166 -1.735 1.00 98.31 72 LEU A C 1
ATOM 538 O O . LEU A 1 72 ? -10.550 6.771 -1.884 1.00 98.31 72 LEU A O 1
ATOM 542 N N . LYS A 1 73 ? -9.065 7.985 -0.729 1.00 98.31 73 LYS A N 1
ATOM 543 C CA . LYS A 1 73 ? -10.049 8.529 0.219 1.00 98.31 73 LYS A CA 1
ATOM 544 C C . LYS A 1 73 ? -11.059 9.438 -0.476 1.00 98.31 73 LYS A C 1
ATOM 546 O O . LYS A 1 73 ? -12.245 9.358 -0.167 1.00 98.31 73 LYS A O 1
ATOM 551 N N . ALA A 1 74 ? -10.610 10.267 -1.416 1.00 98.38 74 ALA A N 1
ATOM 552 C CA . ALA A 1 74 ? -11.494 11.124 -2.202 1.00 98.38 74 ALA A CA 1
ATOM 553 C C . ALA A 1 74 ? -12.392 10.316 -3.160 1.00 98.38 74 ALA A C 1
ATOM 555 O O . ALA A 1 74 ? -13.581 10.617 -3.273 1.00 98.38 74 ALA A O 1
ATOM 556 N N . GLU A 1 75 ? -11.837 9.282 -3.806 1.00 98.19 75 GLU A N 1
ATOM 557 C CA . GLU A 1 75 ? -12.539 8.389 -4.741 1.00 98.19 75 GLU A CA 1
ATOM 558 C C . GLU A 1 75 ? -13.590 7.529 -4.023 1.00 98.19 75 GLU A C 1
ATOM 560 O O . GLU A 1 75 ? -14.765 7.530 -4.389 1.00 98.19 75 GLU A O 1
ATOM 565 N N . LEU A 1 76 ? -13.174 6.805 -2.981 1.00 97.62 76 LEU A N 1
ATOM 566 C CA . LEU A 1 76 ? -13.970 5.743 -2.362 1.00 97.62 76 LEU A CA 1
ATOM 567 C C . LEU A 1 76 ? -14.788 6.213 -1.156 1.00 97.62 76 LEU A C 1
ATOM 569 O O . LEU A 1 76 ? -15.700 5.504 -0.737 1.00 97.62 76 LEU A O 1
ATOM 573 N N . LYS A 1 77 ? -14.453 7.378 -0.582 1.00 97.94 77 LYS A N 1
ATOM 574 C CA . LYS A 1 77 ? -15.079 7.945 0.628 1.00 97.94 77 LYS A CA 1
ATOM 575 C C . LYS A 1 77 ? -15.282 6.900 1.742 1.00 97.94 77 LYS A C 1
ATOM 577 O O . LYS A 1 77 ? -16.399 6.748 2.242 1.00 97.94 77 LYS A O 1
ATOM 582 N N . PRO A 1 78 ? -14.233 6.142 2.118 1.00 97.88 78 PRO A N 1
ATOM 583 C CA . PRO A 1 78 ? -14.367 5.081 3.104 1.00 97.88 78 PRO A CA 1
ATOM 584 C C . PRO A 1 78 ? -14.661 5.666 4.489 1.00 97.88 78 PRO A C 1
ATOM 586 O O . PRO A 1 78 ? -14.149 6.725 4.845 1.00 97.88 78 PRO A O 1
ATOM 589 N N . ALA A 1 79 ? -15.429 4.937 5.301 1.00 97.81 79 ALA A N 1
ATOM 590 C CA . ALA A 1 79 ? -15.652 5.305 6.700 1.00 97.81 79 ALA A CA 1
ATOM 591 C C . ALA A 1 79 ? -14.384 5.155 7.560 1.00 97.81 79 ALA A C 1
ATOM 593 O O . ALA A 1 79 ? -14.249 5.829 8.577 1.00 97.81 79 ALA A O 1
ATOM 594 N N . ARG A 1 80 ? -13.476 4.249 7.169 1.00 97.94 80 ARG A N 1
ATOM 595 C CA . ARG A 1 80 ? -12.217 3.973 7.865 1.00 97.94 80 ARG A CA 1
ATOM 596 C C . ARG A 1 80 ? -11.168 3.432 6.894 1.00 97.94 80 ARG A C 1
ATOM 598 O O . ARG A 1 80 ? -11.484 2.618 6.028 1.00 97.94 80 ARG A O 1
ATOM 605 N N . VAL A 1 81 ? -9.918 3.844 7.067 1.00 98.44 81 VAL A N 1
ATOM 606 C CA . VAL A 1 81 ? -8.741 3.414 6.308 1.00 98.44 81 VAL A CA 1
ATOM 607 C C . VAL A 1 81 ? -7.717 2.812 7.258 1.00 98.44 81 VAL A C 1
ATOM 609 O O . VAL A 1 81 ? -7.328 3.422 8.253 1.00 98.44 81 VAL A O 1
ATOM 612 N N . VAL A 1 82 ? -7.253 1.611 6.928 1.00 98.56 82 VAL A N 1
ATOM 613 C CA . VAL A 1 82 ? -6.213 0.902 7.673 1.00 98.56 82 VAL A CA 1
ATOM 614 C C . VAL A 1 82 ? -5.080 0.591 6.712 1.00 98.56 82 VAL A C 1
ATOM 616 O O . VAL A 1 82 ? -5.311 -0.033 5.677 1.00 98.56 82 VAL A O 1
ATOM 619 N N . MET A 1 83 ? -3.862 0.992 7.066 1.00 98.50 83 MET A N 1
ATOM 620 C CA . MET A 1 83 ? -2.660 0.599 6.336 1.00 98.50 83 MET A CA 1
ATOM 621 C C . MET A 1 83 ? -1.924 -0.500 7.097 1.00 98.50 83 MET A C 1
ATOM 623 O O . MET A 1 83 ? -1.738 -0.409 8.311 1.00 98.50 83 MET A O 1
ATOM 627 N N . VAL A 1 84 ? -1.484 -1.526 6.371 1.00 98.44 84 VAL A N 1
ATOM 628 C CA . VAL A 1 84 ? -0.656 -2.616 6.895 1.00 98.44 84 VAL A CA 1
ATOM 629 C C . VAL A 1 84 ? 0.629 -2.671 6.081 1.00 98.44 84 VAL A C 1
ATOM 631 O O . VAL A 1 84 ? 0.565 -2.812 4.862 1.00 98.44 84 VAL A O 1
ATOM 634 N N . GLY A 1 85 ? 1.788 -2.575 6.731 1.00 98.06 85 GLY A N 1
ATOM 635 C CA . GLY A 1 85 ? 3.069 -2.597 6.023 1.00 98.06 85 GLY A CA 1
ATOM 636 C C . GLY A 1 85 ? 4.275 -2.782 6.935 1.00 98.06 85 GLY A C 1
ATOM 637 O O . GLY A 1 85 ? 4.197 -2.581 8.146 1.00 98.06 85 GLY A O 1
ATOM 638 N N . ASP A 1 86 ? 5.393 -3.208 6.359 1.00 97.88 86 ASP A N 1
ATOM 639 C CA . ASP A 1 86 ? 6.637 -3.518 7.072 1.00 97.88 86 ASP A CA 1
ATOM 640 C C . ASP A 1 86 ? 7.719 -2.442 6.890 1.00 97.88 86 ASP A C 1
ATOM 642 O O . ASP A 1 86 ? 8.746 -2.475 7.571 1.00 97.88 86 ASP A O 1
ATOM 646 N N . GLY A 1 87 ? 7.517 -1.506 5.960 1.00 96.81 87 GLY A N 1
ATOM 647 C CA . GLY A 1 87 ? 8.494 -0.510 5.552 1.00 96.81 87 GLY A CA 1
ATOM 648 C C . GLY A 1 87 ? 8.310 0.858 6.205 1.00 96.81 87 GLY A C 1
ATOM 649 O O . GLY A 1 87 ? 7.251 1.225 6.711 1.00 96.81 87 GLY A O 1
ATOM 650 N N . VAL A 1 88 ? 9.369 1.668 6.141 1.00 96.62 88 VAL A N 1
ATOM 651 C CA . VAL A 1 88 ? 9.324 3.073 6.583 1.00 96.62 88 VAL A CA 1
ATOM 652 C C . VAL A 1 88 ? 8.369 3.892 5.711 1.00 96.62 88 VAL A C 1
ATOM 654 O O . VAL A 1 88 ? 7.631 4.707 6.246 1.00 96.62 88 VAL A O 1
ATOM 657 N N . SER A 1 89 ? 8.314 3.626 4.403 1.00 96.69 89 SER A N 1
ATOM 658 C CA . SER A 1 89 ? 7.364 4.293 3.501 1.00 96.69 89 SER A CA 1
ATOM 659 C C . SER A 1 89 ? 5.904 3.924 3.778 1.00 96.69 89 SER A C 1
ATOM 661 O O . SER A 1 89 ? 5.009 4.694 3.444 1.00 96.69 89 SER A O 1
ATOM 663 N N . ASP A 1 90 ? 5.641 2.768 4.398 1.00 98.19 90 ASP A N 1
ATOM 664 C CA . ASP A 1 90 ? 4.308 2.431 4.901 1.00 98.19 90 ASP A CA 1
ATOM 665 C C . ASP A 1 90 ? 4.002 3.217 6.174 1.00 98.19 90 ASP A C 1
ATOM 667 O O . ASP A 1 90 ? 2.927 3.797 6.289 1.00 98.19 90 ASP A O 1
ATOM 671 N N . LEU A 1 91 ? 4.960 3.295 7.104 1.00 97.88 91 LEU A N 1
ATOM 672 C CA . LEU A 1 91 ? 4.817 4.086 8.329 1.00 97.88 91 LEU A CA 1
ATOM 673 C C . LEU A 1 91 ? 4.550 5.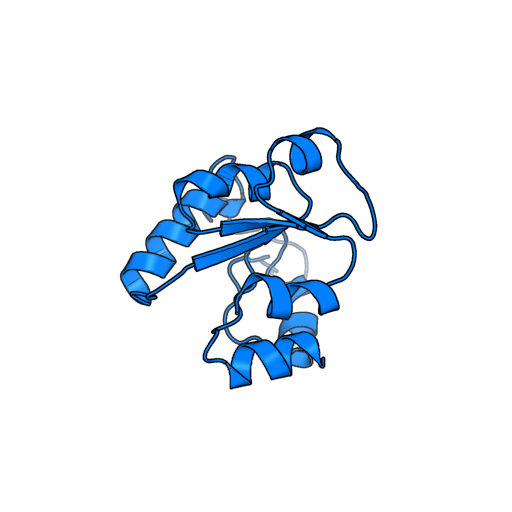572 8.027 1.00 97.88 91 LEU A C 1
ATO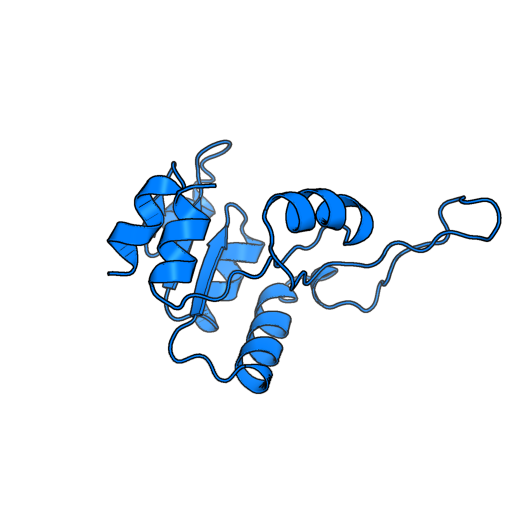M 675 O O . LEU A 1 91 ? 3.753 6.202 8.713 1.00 97.88 91 LEU A O 1
ATOM 679 N N . GLU A 1 92 ? 5.149 6.124 6.971 1.00 97.25 92 GLU A N 1
ATOM 680 C CA . GLU A 1 92 ? 4.902 7.501 6.508 1.00 97.25 92 GLU A CA 1
ATOM 681 C C . GLU A 1 92 ? 3.427 7.789 6.169 1.00 97.25 92 GLU A C 1
ATOM 683 O O . GLU A 1 92 ? 3.027 8.949 6.145 1.00 97.25 92 GLU A O 1
ATOM 688 N N . THR A 1 93 ? 2.601 6.762 5.940 1.00 98.19 93 THR A N 1
ATOM 689 C CA . THR A 1 93 ? 1.161 6.917 5.663 1.00 98.19 93 THR A CA 1
ATOM 690 C C . THR A 1 93 ? 0.317 7.213 6.896 1.00 98.19 93 THR A C 1
ATOM 692 O O . THR A 1 93 ? -0.852 7.562 6.750 1.00 98.19 93 THR A O 1
ATOM 695 N N . GLN A 1 94 ? 0.880 7.087 8.100 1.00 97.25 94 GLN A N 1
ATOM 696 C CA . GLN A 1 94 ? 0.156 7.212 9.365 1.00 97.25 94 GLN A CA 1
ATOM 697 C C . GLN A 1 94 ? -0.700 8.490 9.492 1.00 97.25 94 GLN A C 1
ATOM 699 O O . GLN A 1 94 ? -1.811 8.372 9.999 1.00 97.25 94 GLN A O 1
ATOM 704 N N . PRO A 1 95 ? -0.286 9.679 9.001 1.00 97.38 95 PRO A N 1
ATOM 705 C CA . PRO A 1 95 ? -1.139 10.874 9.027 1.00 97.38 95 PRO A CA 1
ATOM 706 C C . PRO A 1 95 ? -2.385 10.796 8.129 1.00 97.38 95 PRO A C 1
ATOM 708 O O . PRO A 1 95 ? -3.308 11.587 8.292 1.00 97.38 95 PRO A O 1
ATOM 711 N N . GLU A 1 96 ? -2.417 9.873 7.166 1.00 98.19 96 GLU A N 1
ATOM 712 C CA . GLU A 1 96 ? -3.475 9.764 6.156 1.00 98.19 96 GLU A CA 1
ATOM 713 C C . GLU A 1 96 ? -4.487 8.648 6.446 1.00 98.19 96 GLU A C 1
ATOM 715 O O . GLU A 1 96 ? -5.527 8.576 5.782 1.00 98.19 96 GLU A O 1
ATOM 720 N N . VAL A 1 97 ? -4.215 7.789 7.433 1.00 98.44 97 VAL A N 1
ATOM 721 C CA . VAL A 1 97 ? -5.020 6.603 7.765 1.00 98.44 97 VAL A CA 1
ATOM 722 C C . VAL A 1 97 ? -5.494 6.629 9.213 1.00 98.44 97 VAL A C 1
ATOM 724 O O . VAL A 1 97 ? -4.847 7.206 10.079 1.00 98.44 97 VAL A O 1
ATOM 727 N N . ASP A 1 98 ? -6.606 5.957 9.499 1.00 98.31 98 ASP A N 1
ATOM 728 C CA . ASP A 1 98 ? -7.159 5.881 10.858 1.00 98.31 98 ASP A CA 1
ATOM 729 C C . ASP A 1 98 ? -6.377 4.911 11.750 1.00 98.31 98 ASP A C 1
ATOM 731 O O . ASP A 1 98 ? -6.406 5.000 12.978 1.00 98.31 98 ASP A O 1
ATOM 735 N N . LEU A 1 99 ? -5.695 3.940 11.138 1.00 98.38 99 LEU A N 1
ATOM 736 C CA . LEU A 1 99 ? -4.839 2.994 11.838 1.00 98.38 99 LEU A CA 1
ATOM 737 C C . LEU A 1 99 ? -3.698 2.527 10.936 1.00 98.38 99 LEU A C 1
ATOM 739 O O . LEU A 1 99 ? -3.925 1.997 9.848 1.00 98.38 99 LEU A O 1
ATOM 743 N N . PHE A 1 100 ? -2.473 2.642 11.442 1.00 98.50 100 PHE A N 1
ATOM 744 C CA . PHE A 1 100 ? -1.310 1.982 10.865 1.00 98.50 100 PHE A CA 1
ATOM 745 C C . PHE A 1 100 ? -0.945 0.733 11.684 1.00 98.50 100 PHE A C 1
ATOM 747 O O . PHE A 1 100 ? -0.732 0.810 12.900 1.00 98.50 100 PHE A O 1
ATOM 754 N N . ILE A 1 101 ? -0.866 -0.416 11.009 1.00 98.62 101 ILE A N 1
ATOM 755 C CA . ILE A 1 101 ? -0.446 -1.700 11.575 1.00 98.62 101 ILE A CA 1
ATOM 756 C C . ILE A 1 101 ? 0.899 -2.093 10.953 1.00 98.62 101 ILE A C 1
ATOM 758 O O . ILE A 1 101 ? 0.979 -2.451 9.779 1.00 98.62 101 ILE A O 1
ATOM 762 N N . GLY A 1 102 ? 1.960 -2.078 11.755 1.00 98.50 102 GLY A N 1
ATOM 763 C CA . GLY A 1 102 ? 3.264 -2.586 11.344 1.00 98.50 102 GLY A CA 1
ATOM 764 C C . GLY A 1 102 ? 3.243 -4.111 11.197 1.00 98.50 102 GLY A C 1
ATOM 765 O O . GLY A 1 102 ? 2.723 -4.812 12.069 1.00 98.50 102 GLY A O 1
ATOM 766 N N . PHE A 1 103 ? 3.820 -4.635 10.117 1.00 98.56 103 PHE A N 1
ATOM 767 C CA . PHE A 1 103 ? 3.911 -6.072 9.858 1.00 98.56 103 PHE A CA 1
ATOM 768 C C . PHE A 1 103 ? 5.358 -6.566 9.946 1.00 98.56 103 PHE A C 1
ATOM 770 O O . PHE A 1 103 ? 6.226 -6.094 9.225 1.00 98.56 103 PHE A O 1
ATOM 777 N N . GLY A 1 104 ? 5.628 -7.530 10.826 1.00 97.25 104 GLY A N 1
ATOM 778 C CA . GLY A 1 104 ? 6.988 -7.963 11.164 1.00 97.25 104 GLY A CA 1
ATOM 779 C C . GLY A 1 104 ? 7.284 -9.445 10.964 1.00 97.25 104 GLY A C 1
ATOM 780 O O . GLY A 1 104 ? 8.225 -9.936 11.578 1.00 97.25 104 GLY A O 1
ATOM 781 N N . ARG A 1 105 ? 6.486 -10.185 10.176 1.00 97.12 105 ARG A N 1
ATOM 782 C CA . ARG A 1 105 ? 6.661 -11.647 10.029 1.00 97.12 105 ARG A CA 1
ATOM 783 C C . ARG A 1 105 ? 8.044 -12.038 9.508 1.00 97.12 105 ARG A C 1
ATOM 785 O O . ARG A 1 105 ? 8.614 -13.013 9.982 1.00 97.12 105 ARG A O 1
ATOM 792 N N . TYR A 1 106 ? 8.527 -11.314 8.500 1.00 94.69 106 TYR A N 1
ATOM 793 C CA . TYR A 1 106 ? 9.783 -11.621 7.815 1.00 94.69 106 TYR A CA 1
ATOM 794 C C . TYR A 1 106 ? 10.945 -10.816 8.391 1.00 94.69 106 TYR A C 1
ATOM 796 O O . TYR A 1 106 ? 11.986 -11.377 8.713 1.00 94.69 106 TYR A O 1
ATOM 804 N N . VAL A 1 107 ? 10.754 -9.503 8.547 1.00 96.12 107 VAL A N 1
ATOM 805 C CA . VAL A 1 107 ? 11.743 -8.601 9.140 1.00 96.12 107 VAL A CA 1
ATOM 806 C C . VAL A 1 107 ? 11.030 -7.623 10.063 1.00 96.12 107 VAL A C 1
ATOM 808 O O . VAL A 1 107 ? 10.222 -6.811 9.621 1.00 96.12 107 VAL A O 1
ATOM 811 N N . ALA A 1 108 ? 11.349 -7.675 11.354 1.00 95.88 108 ALA A N 1
ATOM 812 C CA . ALA A 1 108 ? 10.858 -6.709 12.327 1.00 95.88 108 ALA A CA 1
ATOM 813 C C . ALA A 1 108 ? 11.782 -5.482 12.351 1.00 95.88 108 ALA A C 1
ATOM 815 O O . ALA A 1 108 ? 12.791 -5.457 13.050 1.00 95.88 108 ALA A O 1
ATOM 816 N N . ARG A 1 109 ? 11.462 -4.460 11.550 1.00 96.50 109 ARG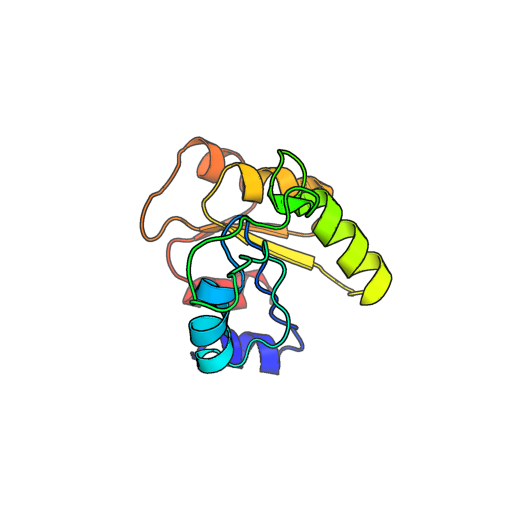 A N 1
ATOM 817 C CA . ARG A 1 109 ? 12.240 -3.213 11.514 1.00 96.50 109 ARG A CA 1
ATOM 818 C C . ARG A 1 109 ? 11.938 -2.369 12.750 1.00 96.50 109 ARG A C 1
ATOM 820 O O . ARG A 1 109 ? 10.806 -1.920 12.914 1.00 96.50 109 ARG A O 1
ATOM 827 N N . GLU A 1 110 ? 12.953 -2.076 13.563 1.00 96.75 110 GLU A N 1
ATOM 828 C CA . GLU A 1 110 ? 12.790 -1.320 14.818 1.00 96.75 110 GLU A CA 1
ATOM 829 C C . GLU A 1 110 ? 12.095 0.034 14.624 1.00 96.75 110 GLU A C 1
ATOM 831 O O . GLU A 1 110 ? 11.171 0.357 15.364 1.00 96.75 110 GLU A O 1
ATOM 836 N N . LYS A 1 111 ? 12.438 0.791 13.571 1.00 96.69 111 LYS A N 1
ATOM 837 C CA . LYS A 1 111 ? 11.771 2.072 13.268 1.00 96.69 111 LYS A CA 1
ATOM 838 C C . LYS A 1 111 ? 10.264 1.912 13.028 1.00 96.69 111 LYS A C 1
ATOM 840 O O . LYS A 1 111 ? 9.484 2.746 13.473 1.00 96.69 111 LYS A O 1
ATOM 845 N N . VAL A 1 112 ? 9.852 0.843 12.345 1.00 97.38 112 VAL A N 1
ATOM 846 C CA . VAL A 1 112 ? 8.432 0.568 12.071 1.00 97.38 112 VAL A CA 1
ATOM 847 C C . VAL A 1 112 ? 7.739 0.079 13.332 1.00 97.38 112 VAL A C 1
ATOM 849 O O . VAL A 1 112 ? 6.668 0.571 13.663 1.00 97.38 112 VAL A O 1
ATOM 852 N N . LYS A 1 113 ? 8.373 -0.820 14.085 1.00 97.25 113 LYS A N 1
ATOM 853 C CA . LYS A 1 113 ? 7.850 -1.317 15.359 1.00 97.25 113 LYS A CA 1
ATOM 854 C C . LYS A 1 113 ? 7.647 -0.202 16.387 1.00 97.25 113 LYS A C 1
ATOM 856 O O . LYS A 1 113 ? 6.624 -0.195 17.060 1.00 97.25 113 LYS A O 1
ATOM 861 N N . ALA A 1 114 ? 8.585 0.738 16.477 1.00 97.25 114 ALA A N 1
ATOM 862 C CA . ALA A 1 114 ? 8.505 1.879 17.383 1.00 97.25 114 ALA A CA 1
ATOM 863 C C . ALA A 1 114 ? 7.458 2.922 16.950 1.00 97.25 114 ALA A C 1
ATOM 865 O O . ALA A 1 114 ? 6.857 3.563 17.806 1.00 97.25 114 ALA A O 1
ATOM 866 N N . GLY A 1 115 ? 7.242 3.103 15.641 1.00 96.31 115 GLY A N 1
ATOM 867 C CA . GLY A 1 115 ? 6.277 4.076 15.115 1.00 96.31 115 GLY A CA 1
ATOM 868 C C . GLY A 1 115 ? 4.847 3.547 14.968 1.00 96.31 115 GLY A C 1
ATOM 869 O O . GLY A 1 115 ? 3.900 4.332 14.896 1.00 96.31 115 GLY A O 1
ATOM 870 N N . ALA A 1 116 ? 4.663 2.228 14.902 1.00 96.88 116 ALA A N 1
ATOM 871 C CA . ALA A 1 116 ? 3.364 1.655 14.598 1.00 96.88 116 ALA A CA 1
ATOM 872 C C . ALA A 1 116 ? 2.392 1.695 15.780 1.00 96.88 116 ALA A C 1
ATOM 874 O O . ALA A 1 116 ? 2.719 1.305 16.898 1.00 96.88 116 ALA A O 1
ATOM 875 N N . THR A 1 117 ? 1.142 2.077 15.509 1.00 95.19 117 THR A N 1
ATOM 876 C CA . THR A 1 117 ? 0.061 2.062 16.508 1.00 95.19 117 THR A CA 1
ATOM 877 C C . THR A 1 117 ? -0.257 0.640 16.977 1.00 95.19 117 THR A C 1
ATOM 879 O O . THR A 1 117 ? -0.621 0.412 18.134 1.00 95.19 117 THR A O 1
ATOM 882 N N . ARG A 1 118 ? -0.142 -0.332 16.070 1.00 97.69 118 ARG A N 1
ATOM 883 C CA . ARG A 1 118 ? -0.201 -1.771 16.344 1.00 97.69 118 ARG A CA 1
ATOM 884 C C . ARG A 1 118 ? 0.900 -2.458 15.553 1.00 97.69 118 ARG A C 1
ATOM 886 O O . ARG A 1 118 ? 1.247 -2.001 14.471 1.00 97.69 118 ARG A O 1
ATOM 893 N N . PHE A 1 119 ? 1.415 -3.571 16.058 1.00 98.25 119 PHE A N 1
ATOM 894 C CA . PHE A 1 119 ? 2.440 -4.346 15.369 1.00 98.25 119 PHE A CA 1
ATOM 895 C C . PHE A 1 119 ? 2.111 -5.834 15.450 1.00 98.25 119 PHE A C 1
ATOM 897 O O . PHE A 1 119 ? 1.841 -6.343 16.537 1.00 98.25 119 PHE A O 1
ATOM 904 N N . VAL A 1 120 ? 2.121 -6.529 14.313 1.00 98.25 120 VAL A N 1
ATOM 905 C CA . VAL A 1 120 ? 1.773 -7.955 14.224 1.00 98.25 120 VAL A CA 1
ATOM 906 C C . VAL A 1 120 ? 2.791 -8.724 13.386 1.00 98.25 120 VAL A C 1
ATOM 908 O O . VAL A 1 120 ? 3.402 -8.191 12.465 1.00 98.25 120 VAL A O 1
ATOM 911 N N . SER A 1 121 ? 2.957 -10.011 13.677 1.00 97.50 121 SER A N 1
ATOM 912 C CA . SER A 1 121 ? 3.783 -10.945 12.895 1.00 97.50 121 SER A CA 1
ATOM 913 C C . SER A 1 121 ? 2.951 -11.978 12.123 1.00 97.50 121 SER A C 1
ATOM 915 O O . SER A 1 121 ? 3.502 -12.818 11.416 1.00 97.50 121 SER A O 1
ATOM 917 N N . SER A 1 122 ? 1.620 -11.912 12.224 1.00 97.25 122 SER A N 1
ATOM 918 C CA . SER A 1 122 ? 0.688 -12.738 11.457 1.00 97.25 122 SER A CA 1
ATOM 919 C C . SER A 1 122 ? -0.470 -11.893 10.941 1.00 97.25 122 SER A C 1
ATOM 921 O O . SER A 1 122 ? -0.993 -11.044 11.661 1.00 97.25 122 SER A O 1
ATOM 923 N N . LEU A 1 123 ? -0.884 -12.151 9.698 1.00 96.00 123 LEU A N 1
ATOM 924 C CA . LEU A 1 123 ? -2.059 -11.512 9.105 1.00 96.00 123 LEU A CA 1
ATOM 925 C C . LEU A 1 123 ? -3.348 -11.931 9.826 1.00 96.00 123 LEU A C 1
ATOM 927 O O . LEU A 1 123 ? -4.285 -11.144 9.896 1.00 96.00 123 LEU A O 1
ATOM 931 N N . ASP A 1 124 ? -3.373 -13.121 10.428 1.00 96.75 124 ASP A N 1
ATOM 932 C CA . ASP A 1 124 ? -4.549 -13.659 11.125 1.00 96.75 124 ASP A CA 1
ATOM 933 C C . ASP A 1 124 ? -4.909 -12.867 12.391 1.00 96.75 124 ASP A C 1
ATOM 935 O O . ASP A 1 124 ? -6.029 -12.955 12.884 1.00 96.75 124 ASP A O 1
ATOM 939 N N . ALA A 1 125 ? -3.981 -12.052 12.902 1.00 96.94 125 ALA A N 1
ATOM 940 C CA . ALA A 1 125 ? -4.237 -11.151 14.021 1.00 96.94 125 ALA A CA 1
ATOM 941 C C . ALA A 1 125 ? -5.012 -9.887 13.607 1.00 96.94 125 ALA A C 1
ATOM 943 O O . ALA A 1 125 ? -5.605 -9.231 14.460 1.00 96.94 125 ALA A O 1
ATOM 944 N N . ILE A 1 126 ? -5.013 -9.525 12.318 1.00 97.19 126 ILE A N 1
ATOM 945 C CA . ILE A 1 126 ? -5.577 -8.255 11.836 1.00 97.19 126 ILE A CA 1
ATOM 946 C C . ILE A 1 126 ? -7.083 -8.144 12.107 1.00 97.19 126 ILE A C 1
ATOM 948 O O . ILE A 1 126 ? -7.477 -7.110 12.641 1.00 97.19 126 ILE A O 1
ATOM 952 N N . PRO A 1 127 ? -7.936 -9.149 11.817 1.00 96.69 127 PRO A N 1
ATOM 953 C CA . PRO A 1 127 ? -9.379 -9.012 12.026 1.00 96.69 127 PRO A CA 1
ATOM 954 C C . PRO A 1 127 ? -9.756 -8.619 13.462 1.00 96.69 127 PRO A C 1
ATOM 956 O O . PRO A 1 127 ? -10.603 -7.754 13.653 1.00 96.69 127 PRO A O 1
ATOM 959 N N . ALA A 1 128 ? -9.071 -9.174 14.467 1.00 95.81 128 ALA A N 1
ATOM 960 C CA . ALA A 1 128 ? -9.315 -8.856 15.875 1.00 95.81 128 ALA A CA 1
ATOM 961 C C . ALA A 1 128 ? -8.929 -7.415 16.260 1.00 95.81 128 ALA A C 1
ATOM 963 O O . ALA A 1 128 ? -9.441 -6.887 17.240 1.00 95.81 128 ALA A O 1
ATOM 964 N N . LEU A 1 129 ? -8.036 -6.769 15.502 1.00 96.19 129 LEU A N 1
ATOM 965 C CA . LEU A 1 129 ? -7.646 -5.369 15.713 1.00 96.19 129 LEU A CA 1
ATOM 966 C C . LEU A 1 129 ? -8.618 -4.372 15.067 1.00 96.19 129 LEU A C 1
ATOM 968 O O . LEU A 1 129 ? -8.512 -3.169 15.318 1.00 96.19 129 LEU A O 1
ATOM 972 N N . LEU A 1 130 ? -9.498 -4.857 14.188 1.00 95.38 130 LEU A N 1
ATOM 973 C CA . LEU A 1 130 ? -10.429 -4.039 13.411 1.00 95.38 130 LEU A CA 1
ATOM 974 C C . LEU A 1 130 ? -11.884 -4.159 13.871 1.00 95.38 130 LEU A C 1
ATOM 976 O O . LEU A 1 130 ? -12.699 -3.363 13.401 1.00 95.38 130 LEU A O 1
ATOM 980 N N . ALA A 1 131 ? -12.168 -5.131 14.743 1.00 80.94 131 ALA A N 1
ATOM 981 C CA . ALA A 1 131 ? -13.454 -5.330 15.403 1.00 80.94 131 ALA A CA 1
ATOM 982 C C . ALA A 1 131 ? -13.820 -4.174 16.348 1.00 80.94 131 ALA A C 1
ATOM 984 O O . ALA A 1 131 ? -12.893 -3.507 16.869 1.00 80.94 131 ALA A O 1
#

Foldseek 3Di:
DVLLVLCVVVVDQDAAEDQAECVVCVVVCVVVVRDHYQYKHWDADPVRHGDGIDCPQQSVDQCSSLVVLVVCCVVVVDPFFEFEEADPSSLSNVVSGPAYEHEDQPHRDPVSVVSHPHYDNDSVCVSVVVD

pLDDT: mean 97.31, std 2.0, range [80.94, 98.75]